Protein AF-A0A3P7LWS7-F1 (afdb_monomer)

InterPro domains:
  IPR013608 VWA N-terminal [PF08399] (24-93)
  IPR051173 Voltage-dependent calcium channel subunit alpha-2/delta [PTHR10166] (23-128)

Foldseek 3Di:
DDPLDVVLLVVQVVVLQLQALQDPPPPRPAQKHKDAAPPADCSPPVNSVVVVVCPDPVNSVVLVVVCVVPVVDDKDWDADPSQMIMMGRRHRDDDPPPPPDDPRDGPCPDPVNVVVVDPDDDDDDDDD

Mean predicted aligned error: 6.85 Å

Solvent-accessible surface area (backbone atoms only — not comparable to full-atom values): 7846 Å² total; per-residue (Å²): 138,77,84,75,53,65,67,59,39,55,54,46,52,54,57,42,57,61,36,24,18,77,45,88,67,91,74,46,96,52,65,48,18,38,46,68,22,74,88,42,62,70,73,37,70,60,31,50,50,50,55,50,61,65,64,29,68,70,49,52,47,50,56,51,48,54,40,69,76,34,76,82,61,78,69,48,77,47,68,40,97,53,27,41,34,38,32,33,62,49,55,76,58,78,60,83,62,80,89,80,62,80,69,80,60,46,46,75,80,32,68,74,44,46,60,71,75,44,79,94,76,93,83,83,89,87,78,135

Organism: Strongylus vulgaris (NCBI:txid40348)

Sequence (128 aa):
NIPQDESVCAKFEQLLNESDVREASNFAARNSGVHVNIESYRCDSKVIRDFSWTGAESVEKTMAENKQEDETMRHQFIGTYSGVTRMYPRRYWRIEPAPITIDLFDPKFRPWFVNAESPPKDIVFLID

pLDDT: mean 85.39, std 14.55, range [42.06, 97.81]

Secondary structure (DSSP, 8-state):
-----HHHHHHHHHHHHHHBTTS--TT-SSSSEEEE-TTS-TT-HHHHHHHHHHT-HHHHHHHHHHHHH-TT---EEEE-TTSEEEEES------SSTTT------GGGSHHHHHHHS----------

Structure (mmCIF, N/CA/C/O backbone):
data_AF-A0A3P7LWS7-F1
#
_entry.id   AF-A0A3P7LWS7-F1
#
loop_
_atom_site.group_PDB
_atom_site.id
_atom_site.type_symbol
_atom_site.label_atom_id
_atom_site.label_alt_id
_atom_site.label_comp_id
_atom_site.label_asym_id
_atom_site.label_entity_id
_atom_site.label_seq_id
_atom_site.pdbx_PDB_ins_code
_atom_site.Cartn_x
_atom_site.Cartn_y
_atom_site.Cartn_z
_atom_site.occupancy
_atom_site.B_iso_or_equiv
_atom_site.auth_seq_id
_atom_site.auth_comp_id
_atom_site.auth_asym_id
_atom_site.auth_atom_id
_atom_site.pdbx_PDB_model_num
ATOM 1 N N . ASN A 1 1 ? 3.647 3.453 -28.194 1.00 42.06 1 ASN A N 1
ATOM 2 C CA . ASN A 1 1 ? 4.797 4.094 -27.524 1.00 42.06 1 ASN A CA 1
ATOM 3 C C . ASN A 1 1 ? 4.402 5.481 -27.078 1.00 42.06 1 ASN A C 1
ATOM 5 O O . ASN A 1 1 ? 4.556 6.426 -27.836 1.00 42.06 1 ASN A O 1
ATOM 9 N N . ILE A 1 2 ? 3.791 5.575 -25.899 1.00 48.16 2 ILE A N 1
ATOM 10 C CA . ILE A 1 2 ? 3.448 6.865 -25.301 1.00 48.16 2 ILE A CA 1
ATOM 11 C C . ILE A 1 2 ? 4.709 7.309 -24.558 1.00 48.16 2 ILE A C 1
ATOM 13 O O . ILE A 1 2 ? 5.143 6.562 -23.679 1.00 48.16 2 ILE A O 1
ATOM 17 N N . PRO A 1 3 ? 5.322 8.452 -24.899 1.00 46.16 3 PRO A N 1
ATOM 18 C CA . PRO A 1 3 ? 6.331 9.043 -24.042 1.00 46.16 3 PRO A CA 1
ATOM 19 C C . PRO A 1 3 ? 5.578 9.491 -22.791 1.00 46.16 3 PRO A C 1
ATOM 21 O O . PRO A 1 3 ? 4.891 10.510 -22.809 1.00 46.16 3 PRO A O 1
ATOM 24 N N . GLN A 1 4 ? 5.573 8.662 -21.746 1.00 55.00 4 GLN A N 1
ATOM 25 C CA . GLN A 1 4 ? 5.021 9.067 -20.460 1.00 55.00 4 GLN A CA 1
ATOM 26 C C . GLN A 1 4 ? 5.978 10.086 -19.854 1.00 55.00 4 GLN A C 1
ATOM 28 O O . GLN A 1 4 ? 6.929 9.732 -19.173 1.00 55.00 4 GLN A O 1
ATOM 33 N N . ASP A 1 5 ? 5.737 11.336 -20.243 1.00 66.00 5 ASP A N 1
ATOM 34 C CA . ASP A 1 5 ? 5.986 12.581 -19.529 1.00 66.00 5 ASP A CA 1
ATOM 35 C C . ASP A 1 5 ? 6.968 12.438 -18.356 1.00 66.00 5 ASP A C 1
ATOM 37 O O . ASP A 1 5 ? 6.577 12.328 -17.192 1.00 66.00 5 ASP A O 1
ATOM 41 N N . GLU A 1 6 ? 8.265 12.420 -18.676 1.00 70.31 6 GLU A N 1
ATOM 42 C CA .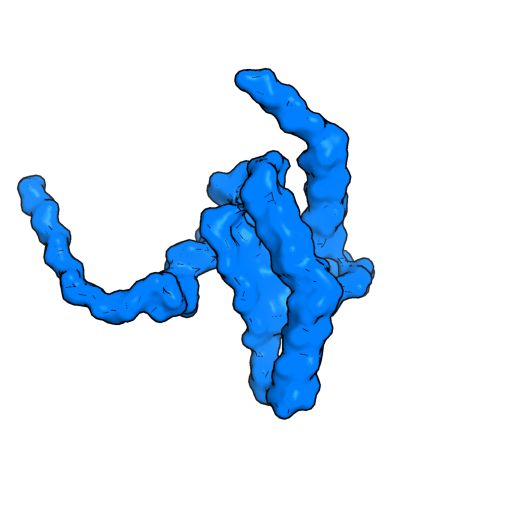 GLU A 1 6 ? 9.359 12.325 -17.700 1.00 70.31 6 GLU A CA 1
ATOM 43 C C . GLU A 1 6 ? 9.218 13.366 -16.573 1.00 70.31 6 GLU A C 1
ATOM 45 O O . GLU A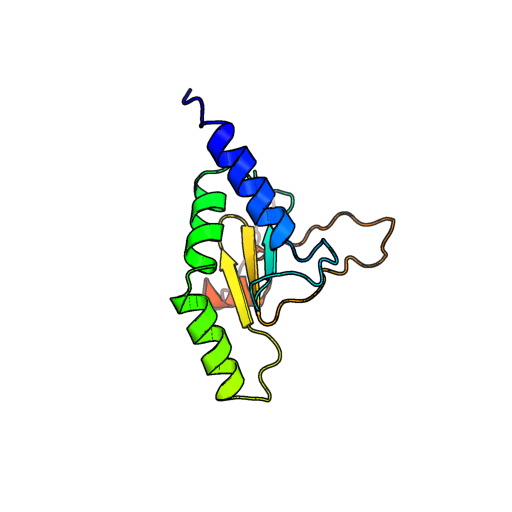 1 6 ? 9.642 13.116 -15.444 1.00 70.31 6 GLU A O 1
ATOM 50 N N . SER A 1 7 ? 8.549 14.498 -16.840 1.00 79.94 7 SER A N 1
ATOM 51 C CA . SER A 1 7 ? 8.267 15.533 -15.842 1.00 79.94 7 SER A CA 1
ATOM 52 C C . SER A 1 7 ? 7.320 15.060 -14.733 1.00 79.94 7 SER A C 1
ATOM 54 O O . SER A 1 7 ? 7.522 15.390 -13.561 1.00 79.94 7 SER A O 1
ATOM 56 N N . VAL A 1 8 ? 6.317 14.243 -15.073 1.00 85.38 8 VAL A N 1
ATOM 57 C CA . VAL A 1 8 ? 5.353 13.692 -14.114 1.00 85.38 8 VAL A CA 1
ATOM 58 C C . VAL A 1 8 ? 6.044 12.679 -13.218 1.00 85.38 8 VAL A C 1
ATOM 60 O O . VAL A 1 8 ? 5.855 12.729 -12.002 1.00 85.38 8 VAL A O 1
ATOM 63 N N . CYS A 1 9 ? 6.881 11.806 -13.789 1.00 88.38 9 CYS A N 1
ATOM 64 C CA . CYS A 1 9 ? 7.627 10.862 -12.967 1.00 88.38 9 CYS A CA 1
ATOM 65 C C . CYS A 1 9 ? 8.652 11.564 -12.071 1.00 88.38 9 CYS A C 1
ATOM 67 O O . CYS A 1 9 ? 8.709 11.270 -10.882 1.00 88.38 9 CYS A O 1
ATOM 69 N N . ALA A 1 10 ? 9.403 12.540 -12.588 1.00 87.31 10 ALA A N 1
ATOM 70 C CA . ALA A 1 10 ? 10.365 13.287 -11.779 1.00 87.31 10 ALA A CA 1
ATOM 71 C C . ALA A 1 10 ? 9.693 13.977 -10.578 1.00 87.31 10 ALA A C 1
ATOM 73 O O . ALA A 1 10 ? 10.185 13.897 -9.451 1.00 87.31 10 ALA A O 1
ATOM 74 N N . LYS A 1 11 ? 8.522 14.593 -10.794 1.00 87.19 11 LYS A N 1
ATOM 75 C CA . LYS A 1 11 ? 7.721 15.186 -9.715 1.00 87.19 11 LYS A CA 1
ATOM 76 C C . LYS A 1 11 ? 7.214 14.134 -8.727 1.00 87.19 11 LYS A C 1
ATOM 78 O O . LYS A 1 11 ? 7.198 14.380 -7.524 1.00 87.19 11 LYS A O 1
ATOM 83 N N . PHE A 1 12 ? 6.780 12.980 -9.225 1.00 88.19 12 PHE A N 1
ATOM 84 C CA . PHE A 1 12 ? 6.338 11.871 -8.388 1.00 88.19 12 PHE A CA 1
ATOM 85 C C . PHE A 1 12 ? 7.470 11.330 -7.508 1.00 88.19 12 PHE A C 1
ATOM 87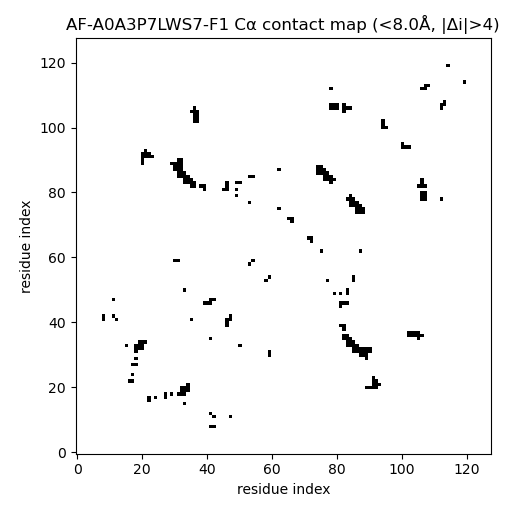 O O . PHE A 1 12 ? 7.259 11.181 -6.312 1.00 88.19 12 PHE A O 1
ATOM 94 N N . GLU A 1 13 ? 8.661 11.096 -8.056 1.00 87.19 13 GLU A N 1
ATOM 95 C CA . GLU A 1 13 ? 9.821 10.606 -7.299 1.00 87.19 13 GLU A CA 1
ATOM 96 C C . GLU A 1 13 ? 10.237 11.588 -6.200 1.00 87.19 13 GLU A C 1
ATOM 98 O O . GLU A 1 13 ? 10.550 11.172 -5.087 1.00 87.19 13 GLU A O 1
ATOM 103 N N . GLN A 1 14 ? 10.161 12.898 -6.464 1.00 85.31 14 GLN A N 1
ATOM 104 C CA . GLN A 1 14 ? 10.392 13.911 -5.434 1.00 85.31 14 GLN A CA 1
ATOM 105 C C . GLN A 1 14 ? 9.386 13.780 -4.276 1.00 85.31 14 GLN A C 1
ATOM 107 O O . GLN A 1 14 ? 9.786 13.705 -3.115 1.00 85.31 14 GLN A O 1
ATOM 112 N N . LEU A 1 15 ? 8.086 13.704 -4.586 1.00 84.69 15 LEU A N 1
ATOM 113 C CA . LEU A 1 15 ? 7.030 13.529 -3.579 1.00 84.69 15 LEU A CA 1
ATOM 114 C C . LEU A 1 15 ? 7.148 12.190 -2.843 1.00 84.69 15 LEU A C 1
ATOM 116 O O . LEU A 1 15 ? 6.844 12.091 -1.651 1.00 84.69 15 LEU A O 1
ATOM 120 N N . LEU A 1 16 ? 7.562 11.146 -3.558 1.00 83.94 16 LEU A N 1
ATOM 121 C CA . LEU A 1 16 ? 7.774 9.833 -2.988 1.00 83.94 16 LEU A CA 1
ATOM 122 C C . LEU A 1 16 ? 8.912 9.898 -1.978 1.00 83.94 16 LEU A C 1
ATOM 124 O O . LEU A 1 16 ? 8.653 9.548 -0.841 1.00 83.94 16 LEU A O 1
ATOM 128 N N . ASN A 1 17 ? 10.086 10.435 -2.315 1.00 79.06 17 ASN A N 1
ATOM 129 C CA . ASN A 1 17 ? 11.223 10.534 -1.389 1.00 79.06 17 ASN A CA 1
ATOM 130 C C . ASN A 1 17 ? 10.896 11.322 -0.107 1.00 79.06 17 ASN A C 1
ATOM 132 O O . ASN A 1 17 ? 11.287 10.912 0.982 1.00 79.06 17 ASN A O 1
ATOM 136 N N . GLU A 1 18 ? 10.100 12.394 -0.195 1.00 72.25 18 GLU A N 1
ATOM 137 C CA . GLU A 1 18 ? 9.644 13.153 0.985 1.00 72.25 18 GLU A CA 1
ATOM 138 C C . GLU A 1 18 ? 8.749 12.330 1.930 1.00 72.25 18 GLU A C 1
ATOM 140 O O . GLU A 1 18 ? 8.741 12.536 3.149 1.00 72.25 18 GLU A O 1
ATOM 145 N N . SER A 1 19 ? 7.974 11.403 1.366 1.00 65.25 19 SER A N 1
ATOM 146 C CA . SER A 1 19 ? 7.034 10.537 2.089 1.00 65.25 19 SER A CA 1
ATOM 147 C C . SER A 1 19 ? 7.562 9.121 2.335 1.00 65.25 19 SER A C 1
ATOM 149 O O . SER A 1 19 ? 6.949 8.366 3.104 1.00 65.25 19 SER A O 1
ATOM 151 N N . ASP A 1 20 ? 8.694 8.775 1.716 1.00 65.00 20 ASP A N 1
ATOM 152 C CA . ASP A 1 20 ? 9.289 7.453 1.769 1.00 65.00 20 ASP A CA 1
ATOM 153 C C . ASP A 1 20 ? 9.717 7.200 3.211 1.00 65.00 20 ASP A C 1
ATOM 155 O O . ASP A 1 20 ? 10.259 8.045 3.937 1.00 65.00 20 ASP A O 1
ATOM 159 N N . VAL A 1 21 ? 9.384 6.007 3.661 1.00 61.28 21 VAL A N 1
ATOM 160 C CA . VAL A 1 21 ? 9.731 5.513 4.983 1.00 61.28 21 VAL A CA 1
ATOM 161 C C . VAL A 1 21 ? 11.187 5.065 5.055 1.00 61.28 21 VAL A C 1
ATOM 163 O O . VAL A 1 21 ? 11.709 4.916 6.157 1.00 61.28 21 VAL A O 1
ATOM 166 N N . ARG A 1 22 ? 11.858 4.877 3.911 1.00 59.25 22 ARG A N 1
ATOM 167 C CA . ARG A 1 22 ? 13.292 4.572 3.827 1.00 59.25 22 ARG A CA 1
ATOM 168 C C . ARG A 1 22 ? 14.189 5.769 4.135 1.00 59.25 22 ARG A C 1
ATOM 170 O O . ARG A 1 22 ? 15.338 5.560 4.510 1.00 59.25 22 ARG A O 1
ATOM 177 N N . GLU A 1 23 ? 13.691 6.999 4.023 1.00 56.09 23 GLU A N 1
ATOM 178 C CA . GLU A 1 23 ? 14.451 8.195 4.387 1.00 56.09 23 GLU A CA 1
ATOM 179 C C . GLU A 1 23 ? 14.063 8.697 5.783 1.00 56.09 23 GLU A C 1
ATOM 181 O O . GLU A 1 23 ? 12.893 8.915 6.108 1.00 56.09 23 GLU A O 1
ATOM 186 N N . ALA A 1 24 ? 15.069 8.925 6.633 1.00 49.44 24 ALA A N 1
ATOM 187 C CA . ALA A 1 24 ? 14.917 9.434 7.998 1.00 49.44 24 ALA A CA 1
ATOM 188 C C . ALA A 1 24 ? 14.573 10.938 8.037 1.00 49.44 24 ALA A C 1
ATOM 190 O O . ALA A 1 24 ? 15.038 11.673 8.909 1.00 49.44 24 ALA A O 1
ATOM 191 N N . SER A 1 25 ? 13.780 11.433 7.084 1.00 50.28 25 SER A N 1
ATOM 192 C CA . SER A 1 25 ? 13.293 12.805 7.133 1.00 50.28 25 SER A CA 1
ATOM 193 C C . SER A 1 25 ? 12.317 12.939 8.300 1.00 50.28 25 SER A C 1
ATOM 195 O O . SER A 1 25 ? 11.199 12.428 8.254 1.00 50.28 25 SER A O 1
ATOM 197 N N . ASN A 1 26 ? 12.727 13.646 9.354 1.00 46.75 26 ASN A N 1
ATOM 198 C CA . ASN A 1 26 ? 11.857 14.087 10.453 1.00 46.75 26 ASN A CA 1
ATOM 199 C C . ASN A 1 26 ? 10.891 15.217 10.025 1.00 46.75 26 ASN A C 1
ATOM 201 O O . ASN A 1 26 ? 10.170 15.751 10.861 1.00 46.75 26 ASN A O 1
ATOM 205 N N . PHE A 1 27 ? 10.883 15.587 8.740 1.00 50.28 27 PHE A N 1
ATOM 206 C CA . PHE A 1 27 ? 10.165 16.731 8.172 1.00 50.28 27 PHE A CA 1
ATOM 207 C C . PHE A 1 27 ? 8.978 16.333 7.285 1.00 50.28 27 PHE A C 1
ATOM 209 O O . PHE A 1 27 ? 8.546 17.110 6.436 1.00 50.28 27 PHE A O 1
ATOM 216 N N . ALA A 1 28 ? 8.426 15.130 7.449 1.00 54.41 28 ALA A N 1
ATOM 217 C CA . ALA A 1 28 ? 7.254 14.759 6.668 1.00 54.41 28 ALA A CA 1
ATOM 218 C C . ALA A 1 28 ? 6.043 15.591 7.110 1.00 54.41 28 ALA A C 1
ATOM 220 O O . ALA A 1 28 ? 5.590 15.501 8.248 1.00 54.41 28 ALA A O 1
ATOM 221 N N . ALA A 1 29 ? 5.472 16.347 6.172 1.00 59.91 29 ALA A N 1
ATOM 222 C CA . ALA A 1 29 ? 4.217 17.079 6.346 1.00 59.91 29 ALA A CA 1
ATOM 223 C C . ALA A 1 29 ? 3.000 16.161 6.602 1.00 59.91 29 ALA A C 1
ATOM 225 O O . ALA A 1 29 ? 1.892 16.648 6.819 1.00 59.91 29 ALA A O 1
ATOM 226 N N . ARG A 1 30 ? 3.184 14.834 6.534 1.00 72.75 30 ARG A N 1
ATOM 227 C CA . ARG A 1 30 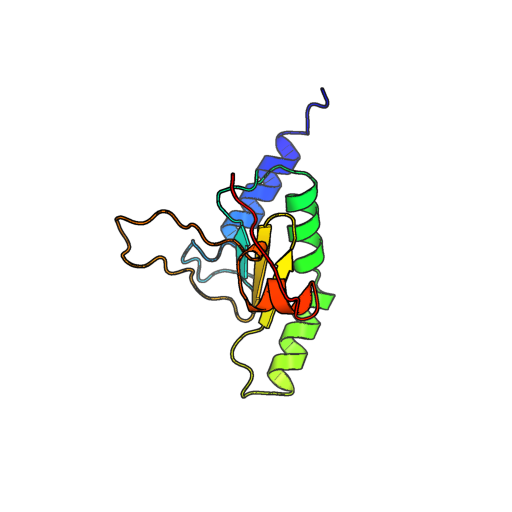? 2.135 13.818 6.644 1.00 72.75 30 ARG A CA 1
ATOM 228 C C . ARG A 1 30 ? 2.426 12.822 7.756 1.00 72.75 30 ARG A C 1
ATOM 230 O O . ARG A 1 30 ? 3.564 12.406 7.969 1.00 72.75 30 ARG A O 1
ATOM 237 N N . ASN A 1 31 ? 1.348 12.402 8.412 1.00 85.56 31 ASN A N 1
ATOM 238 C CA . ASN A 1 31 ? 1.380 11.465 9.529 1.00 85.56 31 ASN A CA 1
ATOM 239 C C . ASN A 1 31 ? 1.446 9.999 9.084 1.00 85.56 31 ASN A C 1
ATOM 241 O O . ASN A 1 31 ? 1.697 9.143 9.927 1.00 85.56 31 ASN A O 1
ATOM 245 N N . SER A 1 32 ? 1.242 9.697 7.798 1.00 90.50 32 SER A N 1
ATOM 246 C CA . SER A 1 32 ? 1.480 8.378 7.209 1.00 90.50 32 SER A CA 1
ATOM 247 C C . SER A 1 32 ? 2.746 8.362 6.343 1.00 90.50 32 SER A C 1
ATOM 249 O O . SER A 1 32 ? 3.210 9.395 5.862 1.00 90.50 32 SER A O 1
ATOM 251 N N . GLY A 1 33 ? 3.329 7.179 6.165 1.00 90.38 33 GLY A N 1
ATOM 252 C CA . GLY A 1 33 ? 4.472 6.939 5.286 1.00 90.38 33 GLY A CA 1
ATOM 253 C C . GLY A 1 33 ? 4.119 6.011 4.131 1.00 90.38 33 GLY A C 1
ATOM 254 O O . GLY A 1 33 ? 3.150 5.254 4.226 1.00 90.38 33 GLY A O 1
ATOM 255 N N . VAL A 1 34 ? 4.905 6.054 3.055 1.00 91.88 34 VAL A N 1
ATOM 256 C CA . VAL A 1 34 ? 4.704 5.206 1.872 1.00 91.88 34 VAL A CA 1
ATOM 257 C C . VAL A 1 34 ? 5.941 4.373 1.573 1.00 91.88 34 VAL A C 1
ATOM 259 O O . VAL A 1 34 ? 7.053 4.879 1.584 1.00 91.88 34 VAL A O 1
ATOM 262 N N . HIS A 1 35 ? 5.724 3.103 1.253 1.00 91.38 35 HIS A N 1
ATOM 263 C CA . HIS A 1 35 ? 6.714 2.183 0.719 1.00 91.38 35 HIS A CA 1
ATOM 264 C C . HIS A 1 35 ? 6.255 1.675 -0.655 1.00 91.38 35 HIS A C 1
ATOM 266 O O . HIS A 1 35 ? 5.091 1.310 -0.826 1.00 91.38 35 HIS A O 1
ATOM 272 N N . VAL A 1 36 ? 7.172 1.622 -1.620 1.00 92.56 36 VAL A N 1
ATOM 273 C CA . VAL A 1 36 ? 6.955 0.988 -2.928 1.00 92.56 36 VAL A CA 1
ATOM 274 C C . VAL A 1 36 ? 7.911 -0.194 -3.037 1.00 92.56 36 VAL A C 1
ATOM 276 O O . VAL A 1 36 ? 9.125 -0.018 -2.886 1.00 92.56 36 VAL A O 1
ATOM 279 N N . ASN A 1 37 ? 7.360 -1.386 -3.275 1.00 91.69 37 ASN A N 1
ATOM 280 C CA . ASN A 1 37 ? 8.137 -2.614 -3.452 1.00 91.69 37 ASN A CA 1
ATOM 281 C C . ASN A 1 37 ? 9.111 -2.493 -4.639 1.00 91.69 37 ASN A C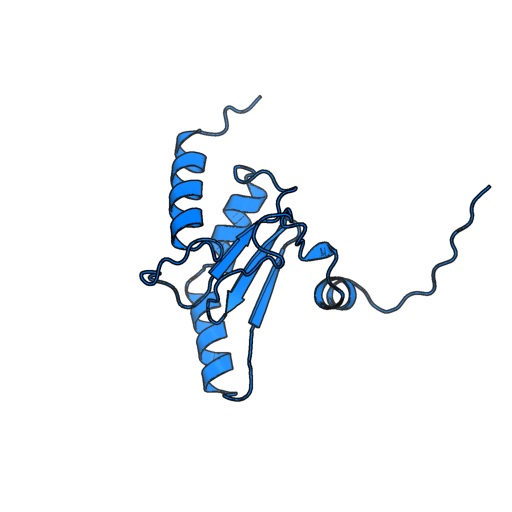 1
ATOM 283 O O . ASN A 1 37 ? 8.860 -1.783 -5.613 1.00 91.69 37 ASN A O 1
ATOM 287 N N . ILE A 1 38 ? 10.221 -3.226 -4.574 1.00 89.56 38 ILE A N 1
ATOM 288 C CA . ILE A 1 38 ? 11.304 -3.115 -5.563 1.00 89.56 38 ILE A CA 1
ATOM 289 C C . ILE A 1 38 ? 10.913 -3.581 -6.975 1.00 89.56 38 ILE A C 1
ATOM 291 O O . ILE A 1 38 ? 11.450 -3.075 -7.953 1.00 89.56 38 ILE A O 1
ATOM 295 N N . GLU A 1 39 ? 9.952 -4.501 -7.080 1.00 90.25 39 GLU A N 1
ATOM 296 C CA . GLU A 1 39 ? 9.487 -5.052 -8.359 1.00 90.25 39 GLU A CA 1
ATOM 297 C C . GLU A 1 39 ? 8.570 -4.093 -9.135 1.00 90.25 39 GLU A C 1
ATOM 299 O O . GLU A 1 39 ? 8.309 -4.305 -10.320 1.00 90.25 39 GLU A O 1
ATOM 304 N N . SER A 1 40 ? 8.043 -3.046 -8.491 1.00 92.00 40 SER A N 1
ATOM 305 C CA . SER A 1 40 ? 7.147 -2.105 -9.166 1.00 92.00 40 SER A CA 1
ATOM 306 C C . SER A 1 40 ? 7.919 -0.960 -9.793 1.00 92.00 40 SER A C 1
ATOM 308 O O . SER A 1 40 ? 8.690 -0.257 -9.137 1.00 92.00 40 SER A O 1
ATOM 310 N N . TYR A 1 41 ? 7.645 -0.714 -11.072 1.00 91.94 41 TYR A N 1
ATOM 311 C CA . TYR A 1 41 ? 8.154 0.470 -11.741 1.00 91.94 41 TYR A CA 1
ATOM 312 C C . TYR A 1 41 ? 7.480 1.718 -11.169 1.00 91.94 41 TYR A C 1
ATOM 314 O O . TYR A 1 41 ? 6.278 1.923 -11.331 1.00 91.94 41 TYR A O 1
ATOM 322 N N . ARG A 1 42 ? 8.266 2.560 -10.495 1.00 90.25 42 ARG A N 1
ATOM 323 C CA . ARG A 1 42 ? 7.793 3.757 -9.790 1.00 90.25 42 ARG A CA 1
ATOM 324 C C . ARG A 1 42 ? 7.029 4.729 -10.694 1.00 90.25 42 ARG A C 1
ATOM 326 O O . ARG A 1 42 ? 5.991 5.237 -10.283 1.00 90.25 42 ARG A O 1
ATOM 333 N N . CYS A 1 43 ? 7.468 4.911 -11.940 1.00 91.12 43 CYS A N 1
ATOM 334 C CA . CYS A 1 43 ? 6.761 5.763 -12.899 1.00 91.12 43 CYS A CA 1
ATOM 335 C C . CYS A 1 43 ? 5.543 5.094 -13.565 1.00 91.12 43 CYS A C 1
ATOM 337 O O . CYS A 1 43 ? 4.955 5.694 -14.463 1.00 91.12 43 CYS A O 1
ATOM 339 N N . ASP A 1 44 ? 5.155 3.865 -13.201 1.00 93.75 44 ASP A N 1
ATOM 340 C CA . ASP A 1 44 ? 3.926 3.275 -13.735 1.00 93.75 44 ASP A CA 1
ATOM 341 C C . ASP A 1 44 ? 2.724 4.120 -13.289 1.00 93.75 44 ASP A C 1
ATOM 343 O O . ASP A 1 44 ? 2.516 4.381 -12.103 1.00 93.75 44 ASP A O 1
ATOM 347 N N . SER A 1 45 ? 1.885 4.507 -14.249 1.00 93.50 45 SER A N 1
ATOM 348 C CA . SER A 1 45 ? 0.612 5.195 -14.018 1.00 93.50 45 SER A CA 1
ATOM 349 C C . SER A 1 45 ? -0.233 4.619 -12.869 1.00 93.50 45 SER A C 1
ATOM 351 O O . SER A 1 45 ? -0.881 5.379 -12.148 1.00 93.50 45 SER A O 1
ATOM 353 N N . LYS A 1 46 ? -0.220 3.295 -12.656 1.00 96.19 46 LYS A N 1
ATOM 354 C CA . LYS A 1 46 ? -0.930 2.629 -11.555 1.00 96.19 46 LYS A CA 1
ATOM 355 C C . LYS A 1 46 ? -0.297 2.946 -10.204 1.00 96.19 46 LYS A C 1
ATOM 357 O O . LYS A 1 46 ? -1.034 3.222 -9.266 1.00 96.19 46 LYS A O 1
ATOM 362 N N . VAL A 1 47 ? 1.034 2.954 -10.123 1.00 95.81 47 VAL A N 1
ATOM 363 C CA . VAL A 1 47 ? 1.786 3.307 -8.908 1.00 95.81 47 VAL A CA 1
ATOM 364 C C . VAL A 1 47 ? 1.549 4.768 -8.546 1.00 95.81 47 VAL A C 1
ATOM 366 O O . VAL A 1 47 ? 1.206 5.061 -7.404 1.00 95.81 47 VAL A O 1
ATOM 369 N N . ILE A 1 48 ? 1.639 5.677 -9.520 1.00 94.81 48 ILE A N 1
ATOM 370 C CA . ILE A 1 48 ? 1.402 7.114 -9.306 1.00 94.81 48 ILE A CA 1
ATOM 371 C C . ILE A 1 48 ? -0.037 7.361 -8.835 1.00 94.81 48 ILE A C 1
ATOM 373 O O . ILE A 1 48 ? -0.273 8.093 -7.869 1.00 94.81 48 ILE A O 1
ATOM 377 N N . ARG A 1 49 ? -1.014 6.722 -9.489 1.00 95.81 49 ARG A N 1
ATOM 378 C CA . ARG A 1 49 ? -2.423 6.789 -9.086 1.00 95.81 49 ARG A CA 1
ATOM 379 C C . ARG A 1 49 ? -2.606 6.282 -7.657 1.00 95.81 49 ARG A C 1
ATOM 381 O O . ARG A 1 49 ? -3.259 6.954 -6.862 1.00 95.81 49 ARG A O 1
ATOM 388 N N . ASP A 1 50 ? -2.036 5.123 -7.336 1.00 97.31 50 ASP A N 1
ATOM 389 C CA . ASP A 1 50 ? -2.208 4.469 -6.039 1.00 97.31 50 ASP A CA 1
ATOM 390 C C . ASP A 1 50 ? -1.509 5.226 -4.906 1.00 97.31 50 ASP A C 1
ATOM 392 O O . ASP A 1 50 ? -2.071 5.396 -3.824 1.00 97.31 50 ASP A O 1
ATOM 396 N N . PHE A 1 51 ? -0.350 5.819 -5.172 1.00 94.81 51 PHE A N 1
ATOM 397 C CA . PHE A 1 51 ? 0.274 6.783 -4.272 1.00 94.81 51 PHE A CA 1
ATOM 398 C C . PHE A 1 51 ? -0.636 7.983 -3.980 1.00 94.81 51 PHE A C 1
ATOM 400 O O . PHE A 1 51 ? -0.772 8.390 -2.821 1.00 94.81 51 PHE A O 1
ATOM 407 N N . SER A 1 52 ? -1.260 8.536 -5.025 1.00 94.00 52 SER A N 1
ATOM 408 C CA . SER A 1 52 ? -2.090 9.736 -4.934 1.00 94.00 52 SER A CA 1
ATOM 409 C C . SER A 1 52 ? -3.348 9.504 -4.098 1.00 94.00 52 SER A C 1
ATOM 411 O O . SER A 1 52 ? -3.549 10.216 -3.114 1.00 94.00 52 SER A O 1
ATOM 413 N N . TRP A 1 53 ? -4.173 8.503 -4.432 1.00 96.25 53 TRP A N 1
ATOM 414 C CA . TRP A 1 53 ? -5.447 8.309 -3.730 1.00 96.25 53 TRP A CA 1
ATOM 415 C C . TRP A 1 53 ? -5.258 7.774 -2.310 1.00 96.25 53 TRP A C 1
ATOM 417 O O . TRP A 1 53 ? -5.995 8.181 -1.414 1.00 96.25 53 TRP A O 1
ATOM 427 N N . THR A 1 54 ? -4.255 6.9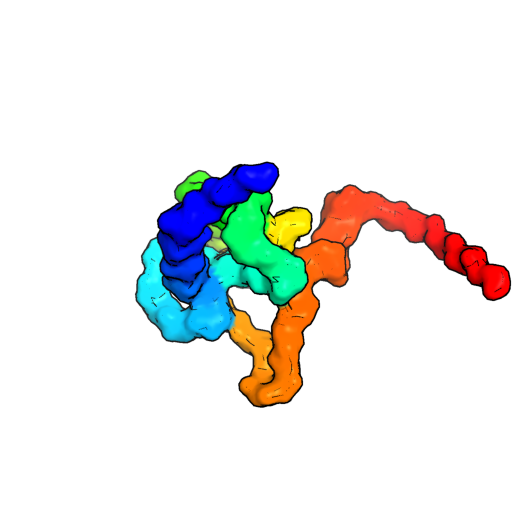20 -2.062 1.00 96.00 54 THR A N 1
ATOM 428 C CA . THR A 1 54 ? -3.980 6.449 -0.693 1.00 96.00 54 THR A CA 1
ATOM 429 C C . THR A 1 54 ? -3.531 7.590 0.212 1.00 96.00 54 THR A C 1
ATOM 431 O O . THR A 1 54 ? -3.758 7.541 1.414 1.00 96.00 54 THR A O 1
ATOM 434 N N . GLY A 1 55 ? -2.902 8.623 -0.355 1.00 93.31 55 GLY A N 1
ATOM 435 C CA . GLY A 1 55 ? -2.512 9.844 0.346 1.00 93.31 55 GLY A CA 1
ATOM 436 C C . GLY A 1 55 ? -3.525 10.973 0.248 1.00 93.31 55 GLY A C 1
ATOM 437 O O . GLY A 1 55 ? -3.142 12.125 0.456 1.00 93.31 55 GLY A O 1
ATOM 438 N N . ALA A 1 56 ? -4.775 10.698 -0.125 1.00 94.81 56 ALA A N 1
ATOM 439 C CA . ALA A 1 56 ? -5.822 11.707 -0.093 1.00 94.81 56 ALA A CA 1
ATOM 440 C C . ALA A 1 56 ? -6.073 12.167 1.352 1.00 94.81 56 ALA A C 1
ATOM 442 O O . ALA A 1 56 ? -5.996 11.377 2.292 1.00 94.81 56 ALA A O 1
ATOM 443 N N . GLU A 1 57 ? -6.405 13.446 1.532 1.00 94.06 57 GLU A N 1
ATOM 444 C CA . GLU A 1 57 ? -6.640 14.038 2.856 1.00 94.06 57 GLU A CA 1
ATOM 445 C C . GLU A 1 57 ? -7.732 13.302 3.642 1.00 94.06 57 GLU A C 1
ATOM 447 O O . GLU A 1 57 ? -7.590 13.084 4.841 1.00 94.06 57 GLU A O 1
ATOM 452 N N . SER A 1 58 ? -8.784 12.846 2.958 1.00 96.19 58 SER A N 1
ATOM 453 C CA . SER A 1 58 ? -9.847 12.046 3.569 1.00 96.19 58 SER A CA 1
ATOM 454 C C . SER A 1 58 ? -9.330 10.732 4.155 1.00 96.19 58 SER A C 1
ATOM 456 O O . SER A 1 58 ? -9.738 10.359 5.248 1.00 96.19 58 SER A O 1
ATOM 458 N N . VAL A 1 59 ? -8.403 10.055 3.470 1.00 96.62 59 VAL A N 1
ATOM 459 C CA . VAL A 1 59 ? -7.815 8.789 3.931 1.00 96.62 59 VAL A CA 1
ATOM 460 C C . VAL A 1 59 ? -6.915 9.021 5.145 1.00 96.62 59 VAL A C 1
ATOM 462 O O . VAL A 1 59 ? -7.024 8.300 6.134 1.00 96.62 59 VAL A O 1
ATOM 465 N N . GLU A 1 60 ? -6.067 10.052 5.104 1.00 94.12 60 GLU A N 1
ATOM 466 C CA . GLU A 1 60 ? -5.220 10.441 6.243 1.00 94.12 60 GLU A CA 1
ATOM 467 C C . GLU A 1 60 ? -6.065 10.811 7.468 1.00 94.12 60 GLU A C 1
ATOM 469 O O . GLU A 1 60 ? -5.771 10.379 8.584 1.00 94.12 60 GLU A O 1
ATOM 474 N N . LYS A 1 61 ? -7.143 11.575 7.253 1.00 95.75 61 LYS A N 1
ATOM 475 C CA . LYS A 1 61 ? -8.084 11.968 8.299 1.00 95.75 61 LYS A CA 1
ATOM 476 C C . LYS A 1 61 ? -8.745 10.748 8.935 1.00 95.75 61 LYS A C 1
ATOM 478 O O . LYS A 1 61 ? -8.704 10.630 10.152 1.00 95.75 61 LYS A O 1
ATOM 483 N N . THR A 1 62 ? -9.258 9.810 8.137 1.00 97.12 62 THR A N 1
ATOM 484 C CA . THR A 1 62 ? -9.846 8.568 8.660 1.00 97.12 62 THR A CA 1
ATOM 485 C C . THR A 1 62 ? -8.836 7.753 9.468 1.00 97.12 62 THR A C 1
ATOM 487 O O . THR A 1 62 ? -9.168 7.260 10.541 1.00 97.12 62 THR A O 1
ATOM 490 N N . MET A 1 63 ? -7.581 7.639 9.017 1.00 96.50 63 MET A N 1
ATOM 491 C CA . MET A 1 63 ? -6.552 6.947 9.804 1.00 96.50 63 MET A CA 1
ATOM 492 C C . MET A 1 63 ? -6.275 7.647 11.141 1.00 96.50 63 MET A C 1
ATOM 494 O O . MET A 1 63 ? -6.089 6.981 12.162 1.00 96.50 63 MET A O 1
ATOM 498 N N . ALA A 1 64 ? -6.256 8.980 11.154 1.00 94.88 64 ALA A N 1
ATOM 499 C CA . ALA A 1 64 ? -6.081 9.752 12.376 1.00 94.88 64 ALA A CA 1
ATOM 500 C C . ALA A 1 64 ? -7.268 9.592 13.338 1.00 94.88 64 ALA A C 1
ATOM 502 O O . ALA A 1 64 ? -7.046 9.344 14.522 1.00 94.88 64 ALA A O 1
ATOM 503 N N . GLU A 1 65 ? -8.498 9.657 12.827 1.00 97.19 65 GLU A N 1
ATOM 504 C CA . GLU A 1 65 ? -9.734 9.450 13.592 1.00 97.19 65 GLU A CA 1
ATOM 505 C C . GLU A 1 65 ? -9.776 8.044 14.201 1.00 97.19 65 GLU A C 1
ATOM 507 O O . GLU A 1 65 ? -9.916 7.921 15.413 1.00 97.19 65 GLU A O 1
ATOM 512 N N . ASN A 1 66 ? -9.493 6.991 13.424 1.00 97.12 66 ASN A N 1
ATOM 513 C CA . ASN A 1 66 ? -9.423 5.613 13.933 1.00 97.12 66 ASN A CA 1
ATOM 514 C C . ASN A 1 66 ? -8.430 5.463 15.099 1.00 97.12 66 ASN A C 1
ATOM 516 O O . ASN A 1 66 ? -8.663 4.711 16.042 1.00 97.12 66 ASN A O 1
ATOM 520 N N . LYS A 1 67 ? -7.290 6.165 15.034 1.00 95.19 67 LYS A N 1
ATOM 521 C CA . LYS A 1 67 ? -6.273 6.138 16.095 1.00 95.19 67 LYS A CA 1
ATOM 522 C C . LYS A 1 67 ? -6.694 6.939 17.331 1.00 95.19 67 LYS A C 1
ATOM 524 O O . LYS A 1 67 ? -6.244 6.622 18.429 1.00 95.19 67 LYS A O 1
ATOM 529 N N . GLN A 1 68 ? -7.490 7.987 17.145 1.00 95.69 68 GLN A N 1
ATOM 530 C CA . GLN A 1 68 ? -8.062 8.770 18.235 1.00 95.69 68 GLN A CA 1
ATOM 531 C C . GLN A 1 68 ? -9.191 8.006 18.937 1.00 95.69 68 GLN A C 1
ATOM 533 O O . GLN A 1 68 ? -9.305 8.087 20.155 1.00 95.69 68 GLN A O 1
ATOM 538 N N . GLU A 1 69 ? -10.000 7.263 18.182 1.00 97.81 69 GLU A N 1
ATOM 539 C CA . GLU A 1 69 ? -11.068 6.417 18.720 1.00 97.81 69 GLU A CA 1
ATOM 540 C C . GLU A 1 69 ? -10.518 5.204 19.480 1.00 97.81 69 GLU A C 1
ATOM 542 O O . GLU A 1 69 ? -11.044 4.855 20.536 1.00 97.81 69 GLU A O 1
ATOM 547 N N . ASP A 1 70 ? -9.439 4.588 18.984 1.00 97.31 70 ASP A N 1
ATOM 548 C CA . ASP A 1 70 ? -8.753 3.482 19.652 1.00 97.31 70 ASP A CA 1
ATOM 549 C C . ASP A 1 70 ? -7.252 3.764 19.820 1.00 97.31 70 ASP A C 1
ATOM 551 O O . ASP A 1 70 ? -6.414 3.498 18.948 1.00 97.31 70 ASP A O 1
ATOM 555 N N . GLU A 1 71 ? -6.881 4.239 21.010 1.00 92.81 71 GLU A N 1
ATOM 556 C CA . GLU A 1 71 ? -5.483 4.485 21.364 1.00 92.81 71 GLU A CA 1
ATOM 557 C C . GLU A 1 71 ? -4.629 3.205 21.374 1.00 92.81 71 GLU A C 1
ATOM 559 O O . GLU A 1 71 ? -3.404 3.285 21.219 1.00 92.81 71 GLU A O 1
ATOM 564 N N . THR A 1 72 ? -5.228 2.015 21.489 1.00 95.75 72 THR A N 1
ATOM 565 C CA . THR A 1 72 ? -4.501 0.736 21.465 1.00 95.75 72 THR A CA 1
ATOM 566 C C . THR A 1 72 ? -4.087 0.316 20.051 1.00 95.75 72 THR A C 1
ATOM 568 O O . THR A 1 72 ? -3.116 -0.436 19.892 1.00 95.75 72 THR A O 1
ATOM 571 N N . MET A 1 73 ? -4.726 0.880 19.018 1.00 94.00 73 MET A N 1
ATOM 572 C CA . MET A 1 73 ? -4.427 0.638 17.605 1.00 94.00 73 MET A CA 1
ATOM 573 C C . MET A 1 73 ? -2.984 1.038 17.274 1.00 94.00 73 MET A C 1
ATOM 575 O O . MET A 1 73 ? -2.621 2.215 17.271 1.00 94.00 73 MET A O 1
ATOM 579 N N . ARG A 1 74 ? -2.104 0.072 16.995 1.00 90.88 74 ARG A N 1
ATOM 580 C CA . ARG A 1 74 ? -0.667 0.365 16.810 1.00 90.88 74 ARG A CA 1
ATOM 581 C C . ARG A 1 74 ? -0.326 0.896 15.423 1.00 90.88 74 ARG A C 1
ATOM 583 O O . ARG A 1 74 ? 0.549 1.761 15.304 1.00 90.88 74 ARG A O 1
ATOM 590 N N . HIS A 1 75 ? -0.977 0.340 14.406 1.00 91.25 75 HIS A N 1
ATOM 591 C CA . HIS A 1 75 ? -0.684 0.592 13.004 1.00 91.25 75 HIS A CA 1
ATOM 592 C C . HIS A 1 75 ? -1.923 0.371 12.145 1.00 91.25 75 HIS A C 1
ATOM 594 O O . HIS A 1 75 ? -2.730 -0.509 12.426 1.00 91.25 75 HIS A O 1
ATOM 600 N N . GLN A 1 76 ? -2.009 1.129 11.064 1.00 95.00 76 GLN A N 1
ATOM 601 C CA . GLN A 1 76 ? -2.986 0.980 9.997 1.00 95.00 76 GLN A CA 1
ATOM 602 C C . GLN A 1 76 ? -2.234 0.923 8.670 1.00 95.00 76 GLN A C 1
ATOM 604 O O . GLN A 1 76 ? -1.223 1.611 8.501 1.00 95.00 76 GLN A O 1
ATOM 609 N N . PHE A 1 77 ? -2.711 0.097 7.742 1.00 93.81 77 PHE A N 1
ATOM 610 C CA . PHE A 1 77 ? -2.036 -0.144 6.472 1.00 93.81 77 PHE A CA 1
ATOM 611 C C . PHE A 1 77 ? -3.025 -0.127 5.313 1.00 93.81 77 PHE A C 1
ATOM 613 O O . PHE A 1 77 ? -4.136 -0.639 5.431 1.00 93.81 77 PHE A O 1
ATOM 620 N N . ILE A 1 78 ? -2.583 0.396 4.174 1.00 96.38 78 ILE A N 1
ATOM 621 C CA . ILE A 1 78 ? -3.213 0.163 2.875 1.00 96.38 78 ILE A CA 1
ATOM 622 C C . ILE A 1 78 ? -2.168 -0.495 1.984 1.00 96.38 78 ILE A C 1
ATOM 624 O O . ILE A 1 78 ? -1.109 0.086 1.762 1.00 96.38 78 ILE A O 1
ATOM 628 N N . GLY A 1 79 ? -2.465 -1.688 1.474 1.00 96.31 79 GLY A N 1
ATOM 629 C CA . GLY A 1 79 ? -1.702 -2.326 0.403 1.00 96.31 79 GLY A CA 1
ATOM 630 C C . GLY A 1 79 ? -2.458 -2.241 -0.910 1.00 96.31 79 GLY A C 1
ATOM 631 O O . GLY A 1 79 ? -3.683 -2.342 -0.931 1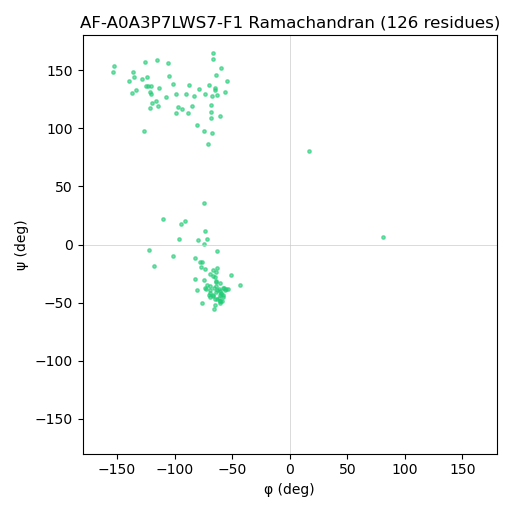.00 96.31 79 GLY A O 1
ATOM 632 N N . THR A 1 80 ? -1.732 -2.094 -2.010 1.00 97.12 80 THR A N 1
ATOM 633 C CA . THR A 1 80 ? -2.307 -2.031 -3.359 1.00 97.12 80 THR A CA 1
ATOM 634 C C . THR A 1 80 ? -1.660 -3.067 -4.273 1.00 97.12 80 THR A C 1
ATOM 636 O O . THR A 1 80 ? -0.519 -3.483 -4.058 1.00 97.12 80 THR A O 1
ATOM 639 N N . TYR A 1 81 ? -2.362 -3.459 -5.338 1.00 96.25 81 TYR A N 1
ATOM 640 C CA . TYR A 1 81 ? -1.813 -4.376 -6.342 1.00 96.25 81 TYR A CA 1
ATOM 641 C C . TYR A 1 81 ? -0.654 -3.769 -7.143 1.00 96.25 81 TYR A C 1
ATOM 643 O O . TYR A 1 81 ? 0.171 -4.512 -7.676 1.00 96.25 81 TYR A O 1
ATOM 651 N N . SER A 1 82 ? -0.552 -2.435 -7.201 1.00 96.62 82 SER A N 1
ATOM 652 C CA . SER A 1 82 ? 0.607 -1.750 -7.782 1.00 96.62 82 SER A CA 1
ATOM 653 C C . SER A 1 82 ? 1.840 -1.793 -6.871 1.00 96.62 82 SER A C 1
ATOM 655 O O . SER A 1 82 ? 2.846 -1.187 -7.209 1.00 96.62 82 SER A O 1
ATOM 657 N N . GLY A 1 83 ? 1.760 -2.426 -5.694 1.00 94.44 83 GLY A N 1
ATOM 658 C CA . GLY A 1 83 ? 2.881 -2.560 -4.765 1.00 94.44 83 GLY A CA 1
ATOM 659 C C . GLY A 1 83 ? 3.144 -1.340 -3.874 1.00 94.44 83 GLY A C 1
ATOM 660 O O . GLY A 1 83 ? 4.098 -1.342 -3.096 1.00 94.44 83 GLY A O 1
ATOM 661 N N . VAL A 1 84 ? 2.271 -0.325 -3.919 1.00 95.50 84 VAL A N 1
ATOM 662 C CA . VAL A 1 84 ? 2.266 0.781 -2.951 1.00 95.50 84 VAL A CA 1
ATOM 663 C C . VAL A 1 84 ? 1.704 0.276 -1.625 1.00 95.50 84 VAL A C 1
ATOM 665 O O . VAL A 1 84 ? 0.615 -0.305 -1.583 1.00 95.50 84 VAL A O 1
ATOM 668 N N . THR A 1 85 ? 2.435 0.534 -0.545 1.00 95.25 85 THR A N 1
ATOM 669 C CA . THR A 1 85 ? 2.014 0.303 0.838 1.00 95.25 85 THR A CA 1
ATOM 670 C C . THR A 1 85 ? 2.057 1.611 1.609 1.00 95.25 85 THR A C 1
ATOM 672 O O . THR A 1 85 ? 3.127 2.186 1.788 1.00 95.25 85 THR A O 1
ATOM 675 N N . ARG A 1 86 ? 0.910 2.076 2.099 1.00 94.69 86 ARG A N 1
ATOM 676 C CA . ARG A 1 86 ? 0.825 3.229 3.001 1.00 94.69 86 ARG A CA 1
ATOM 677 C C . ARG A 1 86 ? 0.644 2.757 4.434 1.00 94.69 86 ARG A C 1
ATOM 679 O O . ARG A 1 86 ? -0.123 1.830 4.677 1.00 94.69 86 ARG A O 1
ATOM 686 N N . MET A 1 87 ? 1.337 3.391 5.374 1.00 92.69 87 MET A N 1
ATOM 687 C CA . MET A 1 87 ? 1.330 3.011 6.785 1.00 92.69 87 MET A CA 1
ATOM 688 C C . MET A 1 87 ? 1.137 4.216 7.705 1.00 92.69 87 MET A C 1
ATOM 690 O O . MET A 1 87 ? 1.827 5.224 7.565 1.00 92.69 87 MET A O 1
ATOM 694 N N . TYR A 1 88 ? 0.232 4.092 8.672 1.00 93.38 88 TYR A N 1
ATOM 695 C CA . TYR A 1 88 ? -0.039 5.102 9.694 1.00 93.38 88 TYR A CA 1
ATOM 696 C C . TYR A 1 88 ? 0.103 4.497 11.104 1.00 93.38 88 TYR A C 1
ATOM 698 O O . TYR A 1 88 ? -0.401 3.400 11.341 1.00 93.38 88 TYR A O 1
ATOM 706 N N . PRO A 1 89 ? 0.747 5.179 12.067 1.00 91.31 89 PRO A N 1
ATOM 707 C CA . PRO A 1 89 ? 1.548 6.379 11.859 1.00 91.31 89 PRO A CA 1
ATOM 708 C C . PRO A 1 89 ? 2.800 6.060 11.031 1.00 91.31 89 PRO A C 1
ATOM 710 O O . PRO A 1 89 ? 3.238 4.907 10.957 1.00 91.31 89 PRO A O 1
ATOM 713 N N . ARG A 1 90 ? 3.388 7.089 10.424 1.00 86.31 90 ARG A N 1
ATOM 714 C CA . ARG A 1 90 ? 4.634 7.007 9.667 1.00 86.31 90 ARG A CA 1
ATOM 715 C C . ARG A 1 90 ? 5.723 6.427 10.560 1.00 86.31 90 ARG A C 1
ATOM 717 O O . ARG A 1 90 ? 5.923 6.866 11.692 1.00 86.31 90 ARG A O 1
ATOM 724 N N . ARG A 1 91 ? 6.437 5.429 10.046 1.00 80.06 91 ARG A N 1
ATOM 725 C CA . ARG A 1 91 ? 7.577 4.810 10.724 1.00 80.06 91 ARG A CA 1
ATOM 726 C C . ARG A 1 91 ? 8.705 4.615 9.742 1.00 80.06 91 ARG A C 1
ATOM 728 O O . ARG A 1 91 ? 8.456 4.357 8.575 1.00 80.06 91 ARG A O 1
ATOM 735 N N . TYR A 1 92 ? 9.926 4.701 10.248 1.00 76.50 92 TYR A N 1
ATOM 736 C CA . TYR A 1 92 ? 11.100 4.403 9.450 1.00 76.50 92 TYR A CA 1
ATOM 737 C C . TYR A 1 92 ? 11.117 2.924 9.049 1.00 76.50 92 TYR A C 1
ATOM 739 O O . TYR A 1 92 ? 10.913 2.039 9.889 1.00 76.50 92 TYR A O 1
ATOM 747 N N . TRP A 1 93 ? 11.372 2.669 7.772 1.00 77.12 93 TRP A N 1
ATOM 748 C CA . TRP A 1 93 ? 11.444 1.342 7.191 1.00 77.12 93 TRP A CA 1
ATOM 749 C C . TRP A 1 93 ? 12.805 0.727 7.477 1.00 77.12 93 TRP A C 1
ATOM 751 O O . TRP A 1 93 ? 13.816 1.084 6.874 1.00 77.12 93 TRP A O 1
ATOM 761 N N . ARG A 1 94 ? 12.839 -0.184 8.449 1.00 73.69 94 ARG A N 1
ATOM 762 C CA . ARG A 1 94 ? 14.060 -0.895 8.827 1.00 73.69 94 ARG A CA 1
ATOM 763 C C . ARG A 1 94 ? 14.137 -2.205 8.069 1.00 73.69 94 ARG A C 1
ATOM 765 O O . ARG A 1 94 ? 13.308 -3.087 8.273 1.00 73.69 94 ARG A O 1
ATOM 772 N N . ILE A 1 95 ? 15.158 -2.325 7.232 1.00 71.69 95 ILE A N 1
ATOM 773 C CA . ILE A 1 95 ? 15.549 -3.588 6.619 1.00 71.69 95 ILE A CA 1
ATOM 774 C C . ILE A 1 95 ? 16.716 -4.106 7.461 1.00 71.69 95 ILE A C 1
ATOM 776 O O . ILE A 1 95 ? 17.764 -3.465 7.532 1.00 71.69 95 ILE A O 1
ATOM 780 N N . GLU A 1 96 ? 16.520 -5.220 8.162 1.00 61.91 96 GLU A N 1
ATOM 781 C CA . GLU A 1 96 ? 17.550 -5.832 9.005 1.00 61.91 96 GLU A CA 1
ATOM 782 C C . 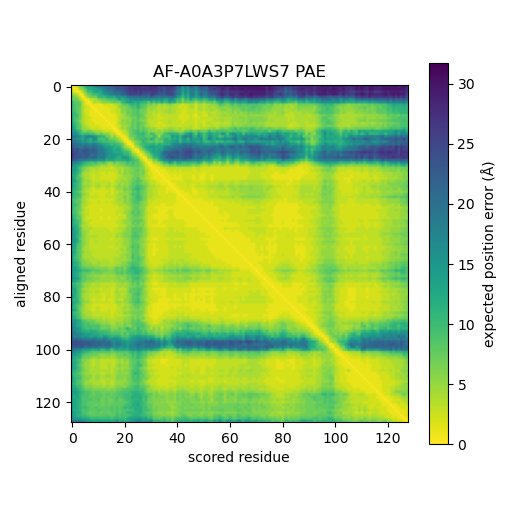GLU A 1 96 ? 17.956 -7.194 8.418 1.00 61.91 96 GLU A C 1
ATOM 784 O O . GLU A 1 96 ? 17.073 -7.967 8.035 1.00 61.91 96 GLU A O 1
ATOM 789 N N . PRO A 1 97 ? 19.263 -7.521 8.331 1.00 67.19 97 PRO A N 1
ATOM 790 C CA . PRO A 1 97 ? 20.434 -6.722 8.718 1.00 67.19 97 PRO A CA 1
ATOM 791 C C . PRO A 1 97 ? 20.826 -5.629 7.698 1.00 67.19 97 PRO A C 1
ATOM 793 O O . PRO A 1 97 ? 20.958 -5.874 6.502 1.00 67.19 97 PRO A O 1
ATOM 796 N N . ALA A 1 98 ? 21.092 -4.427 8.216 1.00 59.62 98 ALA A N 1
ATOM 797 C CA . ALA A 1 98 ? 21.131 -3.166 7.470 1.00 59.62 98 ALA A CA 1
ATOM 798 C C . ALA A 1 98 ? 22.331 -2.875 6.526 1.00 59.62 98 ALA A C 1
ATOM 800 O O . ALA A 1 98 ? 22.410 -1.738 6.061 1.00 59.62 98 ALA A O 1
ATOM 801 N N . PRO A 1 99 ? 23.243 -3.812 6.179 1.00 56.47 99 PRO A N 1
ATOM 802 C CA . PRO A 1 99 ? 24.081 -3.585 4.995 1.00 56.47 99 PRO A CA 1
ATOM 803 C C . PRO A 1 99 ? 23.989 -4.659 3.902 1.00 56.47 99 PRO A C 1
ATOM 805 O O . PRO A 1 99 ? 24.617 -4.484 2.864 1.00 56.47 99 PRO A O 1
ATOM 808 N N . ILE A 1 100 ? 23.261 -5.767 4.103 1.00 60.28 100 ILE A N 1
ATOM 809 C CA . ILE A 1 100 ? 23.375 -6.952 3.221 1.00 60.28 100 ILE A CA 1
ATOM 810 C C . ILE A 1 100 ? 22.064 -7.276 2.492 1.00 60.28 100 ILE A C 1
ATOM 812 O O . ILE A 1 100 ? 22.079 -7.983 1.485 1.00 60.28 100 ILE A O 1
ATOM 816 N N . THR A 1 101 ? 20.924 -6.767 2.958 1.00 69.50 101 THR A N 1
ATOM 817 C CA . THR A 1 101 ? 19.623 -7.222 2.463 1.00 69.50 101 THR A CA 1
ATOM 818 C C . THR A 1 101 ? 18.922 -6.197 1.579 1.00 69.50 101 THR A C 1
ATOM 820 O O . THR A 1 101 ? 18.706 -5.042 1.941 1.00 69.50 101 THR A O 1
ATOM 823 N N . ILE A 1 102 ? 18.545 -6.664 0.389 1.00 79.94 102 ILE A N 1
ATOM 824 C CA . ILE A 1 102 ? 17.599 -5.988 -0.494 1.00 79.94 102 ILE A CA 1
ATOM 825 C C . ILE A 1 102 ? 16.215 -6.088 0.148 1.00 79.94 102 ILE A C 1
ATOM 827 O O . ILE A 1 102 ? 15.816 -7.136 0.656 1.00 79.94 102 ILE A O 1
ATOM 831 N N . ASP A 1 103 ? 15.475 -4.989 0.114 1.00 84.06 103 ASP A N 1
ATOM 832 C CA . ASP A 1 103 ? 14.104 -4.936 0.596 1.00 84.06 103 ASP A CA 1
ATOM 833 C C . ASP A 1 103 ? 13.142 -5.634 -0.368 1.00 84.06 103 ASP A C 1
ATOM 835 O O . ASP A 1 103 ? 12.704 -5.057 -1.365 1.00 84.06 103 ASP A O 1
ATOM 839 N N . LEU A 1 104 ? 12.819 -6.885 -0.053 1.00 88.62 104 LEU A N 1
ATOM 840 C CA . LEU A 1 104 ? 11.879 -7.714 -0.809 1.00 88.62 104 LEU A CA 1
ATOM 841 C C . LEU A 1 104 ? 10.442 -7.587 -0.293 1.00 88.62 104 LEU A C 1
ATOM 843 O O . LEU A 1 104 ? 9.622 -8.487 -0.488 1.00 88.62 104 LEU A O 1
ATOM 847 N N . PHE A 1 105 ? 10.120 -6.519 0.440 1.00 89.88 105 PHE A N 1
ATOM 848 C CA . PHE A 1 105 ? 8.756 -6.344 0.895 1.00 89.88 105 PHE A CA 1
ATOM 849 C C . PHE A 1 105 ? 7.814 -6.064 -0.271 1.00 89.88 105 PHE A C 1
ATOM 851 O O . PHE A 1 105 ? 8.005 -5.131 -1.038 1.00 89.88 105 PHE A O 1
ATOM 858 N N . ASP A 1 106 ? 6.746 -6.853 -0.341 1.00 93.06 106 ASP A N 1
ATOM 859 C CA . ASP A 1 106 ? 5.607 -6.624 -1.219 1.00 93.06 106 ASP A CA 1
ATOM 860 C C . ASP A 1 106 ? 4.320 -6.902 -0.419 1.00 93.06 106 ASP A C 1
ATOM 862 O O . ASP A 1 106 ? 4.247 -7.950 0.239 1.00 93.06 106 ASP A O 1
ATOM 866 N N . PRO A 1 107 ? 3.319 -5.996 -0.418 1.00 93.38 107 PRO A N 1
ATOM 867 C CA . PRO A 1 107 ? 2.062 -6.211 0.296 1.00 93.38 107 PRO A CA 1
ATOM 868 C C . PRO A 1 107 ? 1.297 -7.443 -0.201 1.00 93.38 107 PRO A C 1
ATOM 870 O O . PRO A 1 107 ? 0.695 -8.129 0.619 1.00 93.38 107 PRO A O 1
ATOM 873 N N . LYS A 1 108 ? 1.365 -7.780 -1.497 1.00 93.94 108 LYS A N 1
ATOM 874 C CA . LYS A 1 108 ? 0.600 -8.884 -2.111 1.00 93.94 108 LYS A CA 1
ATOM 875 C C . LYS A 1 108 ? 0.987 -10.256 -1.562 1.00 93.94 108 LYS A C 1
ATOM 877 O O . LYS A 1 108 ? 0.195 -11.187 -1.612 1.00 93.94 108 LYS A O 1
ATOM 882 N N . PHE A 1 109 ? 2.196 -10.386 -1.017 1.00 93.56 109 PHE A N 1
ATOM 883 C CA . PHE A 1 109 ? 2.676 -11.631 -0.412 1.00 93.56 109 PHE A CA 1
ATOM 884 C C . PHE A 1 109 ? 2.481 -11.672 1.107 1.00 93.56 109 PHE A C 1
ATOM 886 O O . PHE A 1 109 ? 2.949 -12.598 1.772 1.00 93.56 109 PHE A O 1
ATOM 893 N N . ARG A 1 110 ? 1.827 -10.666 1.701 1.00 93.06 110 ARG A N 1
ATOM 894 C CA . ARG A 1 110 ? 1.602 -10.627 3.147 1.00 93.06 110 ARG A CA 1
ATOM 895 C C . ARG A 1 110 ? 0.323 -11.372 3.515 1.00 93.06 110 ARG A C 1
ATOM 897 O O . ARG A 1 110 ? -0.702 -11.142 2.877 1.00 93.06 110 ARG A O 1
ATOM 904 N N . PRO A 1 111 ? 0.333 -12.181 4.594 1.00 94.25 111 PRO A N 1
ATOM 905 C CA . PRO A 1 111 ? -0.853 -12.926 5.015 1.00 94.25 111 PRO A CA 1
ATOM 906 C C . PRO A 1 111 ? -2.091 -12.047 5.202 1.00 94.25 111 PRO A C 1
ATOM 908 O O . PRO A 1 111 ? -3.179 -12.439 4.809 1.00 94.25 111 PRO A O 1
ATOM 911 N N . TRP A 1 112 ? -1.933 -10.834 5.744 1.00 92.50 112 TRP A N 1
ATOM 912 C CA . TRP A 1 112 ? -3.052 -9.904 5.926 1.00 92.50 112 TRP A CA 1
ATOM 913 C C . TRP A 1 112 ? -3.676 -9.443 4.601 1.00 92.50 112 TRP A C 1
ATOM 915 O O . TRP A 1 112 ? -4.876 -9.201 4.564 1.00 92.50 112 TRP A O 1
ATOM 925 N N . PHE A 1 113 ? -2.890 -9.341 3.524 1.00 95.31 113 PHE A N 1
ATOM 926 C CA . PHE A 1 113 ? -3.389 -8.966 2.202 1.00 95.31 113 PHE A CA 1
ATOM 927 C C . PHE A 1 113 ? -4.105 -10.155 1.563 1.00 95.31 113 PHE A C 1
ATOM 929 O O . PHE A 1 113 ? -5.263 -10.043 1.174 1.00 95.31 113 PHE A O 1
ATOM 936 N N . VAL A 1 114 ? -3.451 -11.320 1.547 1.00 94.19 114 VAL A N 1
ATOM 937 C CA . VAL A 1 114 ? -3.991 -12.558 0.959 1.00 94.19 114 VAL A CA 1
ATOM 938 C C . VAL A 1 114 ? -5.298 -12.982 1.639 1.00 94.19 114 VAL A C 1
ATOM 940 O O . VAL A 1 114 ? -6.263 -13.336 0.963 1.00 94.19 114 VAL A O 1
ATOM 943 N N . ASN A 1 115 ? -5.360 -12.890 2.971 1.00 93.81 115 ASN A N 1
ATOM 944 C CA . ASN A 1 115 ? -6.558 -13.226 3.744 1.00 93.81 115 ASN A CA 1
ATOM 945 C C . ASN A 1 115 ? -7.709 -12.231 3.527 1.00 93.81 115 ASN A C 1
ATOM 947 O O . ASN A 1 115 ? -8.865 -12.590 3.738 1.00 93.81 115 ASN A O 1
ATOM 951 N N . ALA A 1 116 ? -7.409 -10.985 3.149 1.00 93.19 116 ALA A N 1
ATOM 952 C CA . ALA A 1 116 ? -8.422 -9.990 2.804 1.00 93.19 116 ALA A CA 1
ATOM 953 C C . ALA A 1 116 ? -8.905 -10.139 1.353 1.00 93.19 116 ALA A C 1
ATOM 955 O O . ALA A 1 116 ? -10.052 -9.821 1.048 1.00 93.19 116 ALA A O 1
ATOM 956 N N . GLU A 1 117 ? -8.042 -10.625 0.459 1.00 93.50 117 GLU A N 1
ATOM 957 C CA . GLU A 1 117 ? -8.350 -10.819 -0.957 1.00 93.50 117 GLU A CA 1
ATOM 958 C C . GLU A 1 117 ? -9.291 -12.003 -1.191 1.00 93.50 117 GLU A C 1
ATOM 960 O O . GLU A 1 117 ? -10.161 -11.945 -2.063 1.00 93.50 117 GLU A O 1
ATOM 965 N N . SER A 1 118 ? -9.132 -13.097 -0.442 1.00 91.00 118 SER A N 1
ATOM 966 C CA . SER A 1 118 ? -9.957 -14.280 -0.666 1.00 91.00 118 SER A CA 1
ATOM 967 C C . SER A 1 118 ? -10.161 -15.143 0.581 1.00 91.00 118 SER A C 1
ATOM 969 O O . SER A 1 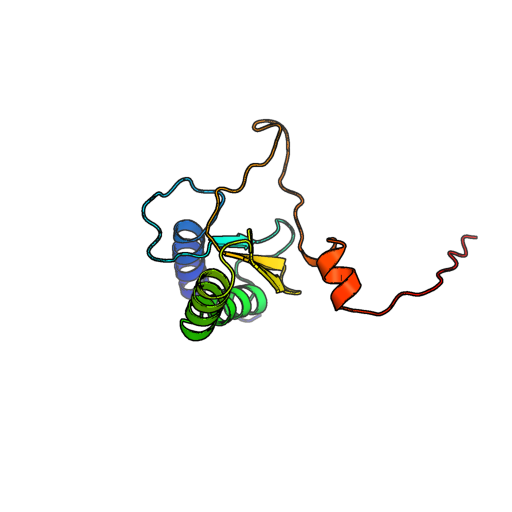118 ? -9.312 -15.142 1.472 1.00 91.00 118 SER A O 1
ATOM 971 N N . PRO A 1 119 ? -11.274 -15.901 0.652 1.00 94.12 119 PRO A N 1
ATOM 972 C CA . PRO A 1 119 ? -11.517 -16.825 1.756 1.00 94.12 119 PRO A CA 1
ATOM 973 C C . PRO A 1 119 ? -10.506 -17.986 1.753 1.00 94.12 119 PRO A C 1
ATOM 975 O O . PRO A 1 119 ? -9.860 -18.224 0.728 1.00 94.12 119 PRO A O 1
ATOM 978 N N . PRO A 1 120 ? -10.401 -18.747 2.862 1.00 94.88 120 PRO A N 1
ATOM 979 C CA . PRO A 1 120 ? -9.602 -19.970 2.922 1.00 94.88 120 PRO A CA 1
ATOM 980 C C . PRO A 1 120 ? -9.986 -20.962 1.818 1.00 94.88 120 PRO A C 1
ATOM 982 O O . PRO A 1 120 ? -11.167 -21.118 1.500 1.00 94.88 120 PRO A O 1
ATOM 985 N N . LYS A 1 121 ? -8.987 -21.628 1.230 1.00 94.38 121 LYS A N 1
ATOM 986 C CA . LYS A 1 121 ? -9.156 -22.589 0.131 1.00 94.38 121 LYS A CA 1
ATOM 987 C C . LYS A 1 121 ? -8.233 -23.783 0.341 1.00 94.38 121 LYS A C 1
ATOM 989 O O . LYS A 1 121 ? -7.074 -23.595 0.706 1.00 94.38 121 LYS A O 1
ATOM 994 N N . ASP A 1 122 ? -8.728 -24.974 0.026 1.00 96.69 122 ASP A N 1
ATOM 995 C CA . ASP A 1 122 ? -7.914 -26.184 -0.065 1.00 96.69 122 ASP A CA 1
ATOM 996 C C . ASP A 1 122 ? -7.247 -26.245 -1.445 1.00 96.69 122 ASP A C 1
ATOM 998 O O . ASP A 1 122 ? -7.910 -26.105 -2.475 1.00 96.69 122 ASP A O 1
ATOM 1002 N N . ILE A 1 123 ? -5.925 -26.420 -1.476 1.00 94.69 123 ILE A N 1
ATOM 1003 C CA . ILE A 1 123 ? -5.116 -26.384 -2.702 1.00 94.69 123 ILE A CA 1
ATOM 1004 C C . ILE A 1 123 ? -4.379 -27.717 -2.848 1.00 94.69 123 ILE A C 1
ATOM 1006 O O . ILE A 1 123 ? -3.722 -28.168 -1.912 1.00 94.69 123 ILE A O 1
ATOM 1010 N N . VAL A 1 124 ? -4.451 -28.327 -4.035 1.00 96.25 124 VAL A N 1
ATOM 1011 C CA . VAL A 1 124 ? -3.659 -29.510 -4.405 1.00 96.25 124 VAL A CA 1
ATOM 1012 C C . VAL A 1 124 ? -2.700 -29.118 -5.523 1.00 96.25 124 VAL A C 1
ATOM 1014 O O . VAL A 1 124 ? -3.135 -28.709 -6.599 1.00 96.25 124 VAL A O 1
ATOM 1017 N N . PHE A 1 125 ? -1.396 -29.249 -5.274 1.00 96.06 125 PHE A N 1
ATOM 1018 C CA . PHE A 1 125 ? -0.374 -29.103 -6.308 1.00 96.06 125 PHE A CA 1
ATOM 1019 C C . PHE A 1 125 ? -0.139 -30.465 -6.968 1.00 96.06 125 PHE A C 1
ATOM 1021 O O . PHE A 1 125 ? 0.343 -31.391 -6.321 1.00 96.06 125 PHE A O 1
ATOM 1028 N N . LEU A 1 126 ? -0.497 -30.586 -8.246 1.00 95.75 126 LEU A N 1
ATOM 1029 C CA . LEU A 1 126 ? -0.171 -31.746 -9.075 1.00 95.75 126 LEU A CA 1
ATOM 1030 C C . LEU A 1 126 ? 1.076 -31.405 -9.887 1.00 95.75 126 LEU A C 1
ATOM 1032 O O . LEU A 1 126 ? 1.070 -30.441 -10.652 1.00 95.75 126 LEU A O 1
ATOM 1036 N N . ILE A 1 127 ? 2.139 -32.170 -9.674 1.00 95.50 127 ILE A N 1
ATOM 1037 C CA . ILE A 1 127 ? 3.416 -32.036 -10.371 1.00 95.50 127 ILE A CA 1
ATOM 1038 C C . ILE A 1 127 ? 3.650 -33.372 -11.071 1.00 95.50 127 ILE A C 1
ATOM 1040 O O . ILE A 1 127 ? 3.486 -34.412 -10.431 1.00 95.50 127 ILE A O 1
ATOM 1044 N N . ASP A 1 128 ? 3.955 -33.315 -12.365 1.00 92.06 128 ASP A N 1
ATOM 1045 C CA . ASP A 1 128 ? 4.385 -34.473 -13.161 1.00 92.06 128 ASP A CA 1
ATOM 1046 C C . ASP A 1 128 ? 5.820 -34.875 -12.784 1.00 92.06 128 ASP A C 1
ATOM 1048 O O . ASP A 1 128 ? 6.687 -33.966 -12.751 1.00 92.06 128 ASP A O 1
#

Radius of gyration: 16.8 Å; Cα contacts (8 Å, |Δi|>4): 138; chains: 1; bounding box: 36×52×49 Å

Nearest PDB structures (foldseek):
  8if3-assembly1_A  TM=7.936E-01  e=4.442E-04  Homo sapiens
  7old-assembly1_SW  TM=3.122E-01  e=3.772E+00  Thermochaetoides thermophila DSM 1495
  8g4s-assembly1_W  TM=3.490E-01  e=6.422E+00  Giardia duodenalis assemblage A
  1u5t-assembly1_B  TM=2.390E-01  e=4.605E+00  Saccharomyces cerevisiae